Protein AF-A0A914Q7Q4-F1 (afdb_monomer_lite)

Sequence (154 aa):
MTECIGELYDLFSVQKFDGFGEIKYFIDPISKDTFTCDVITLGIGGETAAEEKMFTLYPQCKFLGIDSGAKDSEMLYTTRINGKYIEGLVGAENGTYKANVLESDVAHGYVEKILPHFSFHHLTSKIYKKDVIDLLLMDIEGDEFALMKELIGI

Secondary structure (DSSP, 8-state):
--HHHHHHHHHHTEEEEE-SS-EEEEEPPS-TTT---EEEEE---S--HHHHHHHHH-TTSEEEEEESS-HHHHHIIIIIS--EEEESEE-SS-EEEEEEEE-TTSTT-EEEEEEEEE-HHHIIIIII--S--SEEEE---STTHHHHHHHHT-

pLDDT: mean 82.1, std 11.94, range [45.69, 96.19]

InterPro domains:
  IPR006342 Methyltransferase FkbM [PF05050] (36-148)

Radius of gyration: 16.44 Å; chains: 1; bounding box: 47×32×37 Å

Foldseek 3Di:
DVVVVVVVCVVQVKDWFDWPPDIDIDGDDPDLVPDEFEEEEAACDPTPRVVLVCCVSRVNYEYEYEHQDDPVSCCCAVPPSVYHYDHFHEAQDWDWDWDFDDDPPPPRGGDIDTGTYDYPCCCACPVVNHPDGRYYHYDDDPRRVRNVCVVVVD

Structure (mmCIF, N/CA/C/O backbone):
data_AF-A0A914Q7Q4-F1
#
_entry.id   AF-A0A914Q7Q4-F1
#
loop_
_atom_site.group_PDB
_atom_site.id
_atom_site.type_symbol
_atom_site.label_atom_id
_atom_site.label_alt_id
_atom_site.label_comp_id
_atom_site.label_asym_id
_atom_site.label_entity_id
_atom_site.label_seq_id
_atom_site.pdbx_PDB_ins_code
_atom_site.Cartn_x
_atom_site.Cartn_y
_atom_site.Cartn_z
_atom_site.occupancy
_atom_site.B_iso_or_equiv
_atom_site.auth_seq_id
_atom_site.auth_comp_id
_atom_site.auth_asym_id
_atom_site.auth_atom_id
_atom_site.pdbx_PDB_model_num
ATOM 1 N N . MET A 1 1 ? -33.205 8.952 -11.936 1.00 45.69 1 MET A N 1
ATOM 2 C CA . MET A 1 1 ? -31.927 8.231 -11.722 1.00 45.69 1 MET A CA 1
ATOM 3 C C . MET A 1 1 ? -30.996 8.960 -10.755 1.00 45.69 1 MET A C 1
ATOM 5 O O . MET A 1 1 ? -30.152 8.311 -10.166 1.00 45.69 1 MET A O 1
ATOM 9 N N . THR A 1 2 ? -31.153 10.274 -10.563 1.00 49.22 2 THR A N 1
ATOM 10 C CA . THR A 1 2 ? -30.351 11.089 -9.633 1.00 49.22 2 THR A CA 1
ATOM 11 C C . THR A 1 2 ? -30.760 10.935 -8.161 1.00 49.22 2 THR A C 1
ATOM 13 O O . THR A 1 2 ? -29.894 10.985 -7.298 1.00 49.22 2 THR A O 1
ATOM 16 N N . GLU A 1 3 ? -32.042 10.689 -7.867 1.00 51.69 3 GLU A N 1
ATOM 17 C CA . GLU A 1 3 ? -32.541 10.539 -6.483 1.00 51.69 3 GLU A CA 1
ATOM 18 C C . GLU A 1 3 ? -32.018 9.274 -5.783 1.00 51.69 3 GLU A C 1
ATOM 20 O O . GLU A 1 3 ? -31.549 9.362 -4.655 1.00 51.69 3 GLU A O 1
ATOM 25 N N . CYS A 1 4 ? -31.972 8.122 -6.468 1.00 53.75 4 CYS A N 1
ATOM 26 C CA . CYS A 1 4 ? -31.474 6.874 -5.866 1.00 53.75 4 CYS A CA 1
ATOM 27 C C . CYS A 1 4 ? -29.984 6.920 -5.504 1.00 53.75 4 CYS A C 1
ATOM 29 O O . CYS A 1 4 ? -29.543 6.170 -4.641 1.00 53.75 4 CYS A O 1
ATOM 31 N N . ILE A 1 5 ? -29.202 7.765 -6.181 1.00 58.97 5 ILE A N 1
ATOM 32 C CA . ILE A 1 5 ? -27.771 7.897 -5.909 1.00 58.97 5 ILE A CA 1
ATOM 33 C C . ILE A 1 5 ? -27.582 8.655 -4.591 1.00 58.97 5 ILE A C 1
ATOM 35 O O . ILE A 1 5 ? -26.880 8.154 -3.723 1.00 58.97 5 ILE A O 1
ATOM 39 N N . GLY A 1 6 ? -28.262 9.792 -4.397 1.00 60.25 6 GLY A N 1
ATOM 40 C CA . GLY A 1 6 ? -28.161 10.587 -3.163 1.00 60.25 6 GLY A CA 1
ATOM 41 C C . GLY A 1 6 ? -28.521 9.801 -1.898 1.00 60.25 6 GLY A C 1
ATOM 42 O O . GLY A 1 6 ? -27.767 9.824 -0.931 1.00 60.25 6 GLY A O 1
ATOM 43 N N . GLU A 1 7 ? -29.600 9.015 -1.942 1.00 59.81 7 GLU A N 1
ATOM 44 C CA . GLU A 1 7 ? -30.031 8.182 -0.807 1.00 59.81 7 GLU A CA 1
ATOM 45 C C . GLU A 1 7 ? -29.011 7.085 -0.439 1.00 59.81 7 GLU A C 1
ATOM 47 O O . GLU A 1 7 ? -28.874 6.729 0.730 1.00 59.81 7 GLU A O 1
ATOM 52 N N . LEU A 1 8 ? -28.256 6.570 -1.417 1.00 60.59 8 LEU A N 1
ATOM 53 C CA . LEU A 1 8 ? -27.186 5.587 -1.209 1.00 60.59 8 LEU A CA 1
ATOM 54 C C . LEU A 1 8 ? -25.958 6.203 -0.515 1.00 60.59 8 LEU A C 1
ATOM 56 O O . LEU A 1 8 ? -25.372 5.563 0.358 1.00 60.59 8 LEU A O 1
ATOM 60 N N . TYR A 1 9 ? -25.583 7.440 -0.861 1.00 64.06 9 TYR A N 1
ATOM 61 C CA . TYR A 1 9 ? -24.477 8.149 -0.198 1.00 64.06 9 TYR A CA 1
ATOM 62 C C . TYR A 1 9 ? -24.778 8.393 1.286 1.00 64.06 9 TYR A C 1
ATOM 64 O O . TYR A 1 9 ? -23.910 8.156 2.130 1.00 64.06 9 TYR A O 1
ATOM 72 N N . ASP A 1 10 ? -26.013 8.794 1.596 1.00 67.25 10 ASP A N 1
ATOM 73 C CA . ASP A 1 10 ? -26.452 9.075 2.965 1.00 67.25 10 ASP A CA 1
ATOM 74 C C . ASP A 1 10 ? -26.606 7.792 3.797 1.00 67.25 10 ASP A C 1
ATOM 76 O O . ASP A 1 10 ? -26.206 7.757 4.962 1.00 67.25 10 ASP A O 1
ATOM 80 N N . LEU A 1 11 ? -27.123 6.709 3.200 1.00 70.94 11 LEU A N 1
ATOM 81 C CA . LEU A 1 11 ? -27.318 5.433 3.896 1.00 70.94 11 LEU A CA 1
ATOM 82 C C . LEU A 1 11 ? -25.994 4.782 4.323 1.00 70.94 11 LEU A C 1
ATOM 84 O O . LEU A 1 11 ? -25.920 4.200 5.404 1.00 70.94 11 LEU A O 1
ATOM 88 N N . PHE A 1 12 ? -24.957 4.876 3.487 1.00 69.00 12 PHE A N 1
ATOM 89 C CA . PHE A 1 12 ? -23.660 4.243 3.741 1.00 69.00 12 PHE A CA 1
ATOM 90 C C . PHE A 1 12 ? -22.584 5.215 4.232 1.00 69.00 12 PHE A C 1
ATOM 92 O O . PHE A 1 12 ? -21.446 4.801 4.410 1.00 69.00 12 PHE A O 1
ATOM 99 N N . SER A 1 13 ? -22.908 6.490 4.481 1.00 81.75 13 SER A N 1
ATOM 100 C CA . SER A 1 13 ? -21.916 7.492 4.909 1.00 81.75 13 SER A CA 1
ATOM 101 C C . SER A 1 13 ? -20.665 7.479 4.017 1.00 81.75 13 SER A C 1
ATOM 103 O O . SER A 1 13 ? -19.531 7.367 4.491 1.00 81.75 13 SER A O 1
ATOM 105 N N . VAL A 1 14 ? -20.883 7.531 2.700 1.00 82.00 14 VAL A N 1
ATOM 106 C CA . VAL A 1 14 ? -19.803 7.461 1.712 1.00 82.00 14 VAL A CA 1
ATOM 107 C C . VAL A 1 14 ? -18.992 8.760 1.749 1.00 82.00 14 VAL A C 1
ATOM 109 O O . VAL A 1 14 ? -19.492 9.842 1.445 1.00 82.00 14 VAL A O 1
ATOM 112 N N . GLN A 1 15 ? -17.713 8.647 2.079 1.00 82.50 15 GLN A N 1
ATOM 113 C CA . GLN A 1 15 ? -16.721 9.707 2.014 1.00 82.50 15 GLN A CA 1
ATOM 114 C C . GLN A 1 15 ? -16.134 9.810 0.604 1.00 82.50 15 GLN A C 1
ATOM 116 O O . GLN A 1 15 ? -15.793 8.809 -0.027 1.00 82.50 15 GLN A O 1
ATOM 121 N N . LYS A 1 16 ? -15.971 11.047 0.132 1.00 83.19 16 LYS A N 1
ATOM 122 C CA . LYS A 1 16 ? -15.237 11.376 -1.093 1.00 83.19 16 LYS A CA 1
ATOM 123 C C . LYS A 1 16 ? -13.914 12.044 -0.723 1.00 83.19 16 LYS A C 1
ATOM 125 O O . LYS A 1 16 ? -13.903 13.056 -0.013 1.00 83.19 16 LYS A O 1
ATOM 130 N N . PHE A 1 17 ? -12.809 11.521 -1.240 1.00 83.38 17 PHE A N 1
ATOM 131 C CA . PHE A 1 17 ? -11.491 12.144 -1.159 1.00 83.38 17 PHE A CA 1
ATOM 132 C C . PHE A 1 17 ? -11.090 12.622 -2.549 1.00 83.38 17 PHE A C 1
ATOM 134 O O . PHE A 1 17 ? -10.892 11.820 -3.455 1.00 83.38 17 PHE A O 1
ATOM 141 N N . ASP A 1 18 ? -11.068 13.944 -2.703 1.00 77.25 18 ASP A N 1
ATOM 142 C CA . ASP A 1 18 ? -10.747 14.635 -3.950 1.00 77.25 18 ASP A CA 1
ATOM 143 C C . ASP A 1 18 ? -9.253 14.983 -3.936 1.00 77.25 18 ASP A C 1
ATOM 145 O O . ASP A 1 18 ? -8.810 15.741 -3.066 1.00 77.25 18 ASP A O 1
ATOM 149 N N . GLY A 1 19 ? -8.490 14.344 -4.822 1.00 69.56 19 GLY A N 1
ATOM 150 C CA . GLY A 1 19 ? -7.081 14.613 -5.096 1.00 69.56 19 GLY A CA 1
ATOM 151 C C . GLY A 1 19 ? -6.908 15.632 -6.225 1.00 69.56 19 GLY A C 1
ATOM 152 O O . GLY A 1 19 ? -7.790 16.447 -6.489 1.00 69.56 19 GLY A O 1
ATOM 153 N N . PHE A 1 20 ? -5.759 15.600 -6.898 1.00 68.44 20 PHE A N 1
ATOM 154 C CA . PHE A 1 20 ? -5.404 16.515 -7.991 1.00 68.44 20 PHE A CA 1
ATOM 155 C C . PHE A 1 20 ? -5.662 15.924 -9.387 1.00 68.44 20 PHE A C 1
ATOM 157 O O . PHE A 1 20 ? -4.992 16.269 -10.352 1.00 68.44 20 PHE A O 1
ATOM 164 N N . GLY A 1 21 ? -6.715 15.129 -9.536 1.00 69.44 21 GLY A N 1
ATOM 165 C CA . GLY A 1 21 ? -6.986 14.384 -10.768 1.00 69.44 21 GLY A CA 1
ATOM 166 C C . GLY A 1 21 ? -7.681 13.066 -10.470 1.00 69.44 21 GLY A C 1
ATOM 167 O O . GLY A 1 21 ? -8.481 12.594 -11.277 1.00 69.44 21 GLY A O 1
ATOM 168 N N . GLU A 1 22 ? -7.463 12.543 -9.264 1.00 72.75 22 GLU A N 1
ATOM 169 C CA . GLU A 1 22 ? -8.087 11.322 -8.773 1.00 72.75 22 GLU A CA 1
ATOM 170 C C . GLU A 1 22 ? -9.154 11.570 -7.711 1.00 72.75 22 GLU A C 1
ATOM 172 O O . GLU A 1 22 ? -9.055 12.454 -6.857 1.00 72.75 22 GLU A O 1
ATOM 177 N N . ILE A 1 23 ? -10.185 10.726 -7.731 1.00 78.00 23 ILE A N 1
ATOM 178 C CA . ILE A 1 23 ? -11.211 10.692 -6.694 1.00 78.00 23 ILE A CA 1
ATOM 179 C C . ILE A 1 23 ? -11.274 9.277 -6.132 1.00 78.00 23 ILE A C 1
ATOM 181 O O . ILE A 1 23 ? -11.628 8.335 -6.841 1.00 78.00 23 ILE A O 1
ATOM 185 N N . LYS A 1 24 ? -11.009 9.147 -4.832 1.00 83.50 24 LYS A N 1
ATOM 186 C CA . LYS A 1 24 ? -11.134 7.887 -4.090 1.00 83.50 24 LYS A CA 1
ATOM 187 C C . LYS A 1 24 ? -12.367 7.971 -3.178 1.00 83.50 24 LYS A C 1
ATOM 189 O O . LYS A 1 24 ? -12.599 8.988 -2.518 1.00 83.50 24 LYS A O 1
ATOM 194 N N . TYR A 1 25 ? -13.190 6.922 -3.170 1.00 82.38 25 TYR A N 1
ATOM 195 C CA . TYR A 1 25 ? -14.408 6.835 -2.353 1.00 82.38 25 TYR A CA 1
ATOM 196 C C . TYR A 1 25 ? -14.249 5.772 -1.269 1.00 82.38 25 TYR A C 1
ATOM 198 O O . TYR A 1 25 ? -13.677 4.713 -1.513 1.00 82.38 25 TYR A O 1
ATOM 206 N N . PHE A 1 26 ? -14.787 6.042 -0.084 1.00 83.31 26 PHE A N 1
ATOM 207 C CA . PHE A 1 26 ? -14.714 5.147 1.068 1.00 83.31 26 PHE A CA 1
ATOM 208 C C . PHE A 1 26 ? -16.041 5.135 1.827 1.00 83.31 26 PHE A C 1
ATOM 210 O O . PHE A 1 26 ? -16.714 6.154 1.897 1.00 83.31 26 PHE A O 1
ATOM 217 N N . ILE A 1 27 ? -16.423 3.999 2.403 1.00 83.88 27 ILE A N 1
ATOM 218 C CA . ILE A 1 27 ? -17.599 3.876 3.274 1.00 83.88 27 ILE A CA 1
ATOM 219 C C . ILE A 1 27 ? -17.117 3.915 4.717 1.0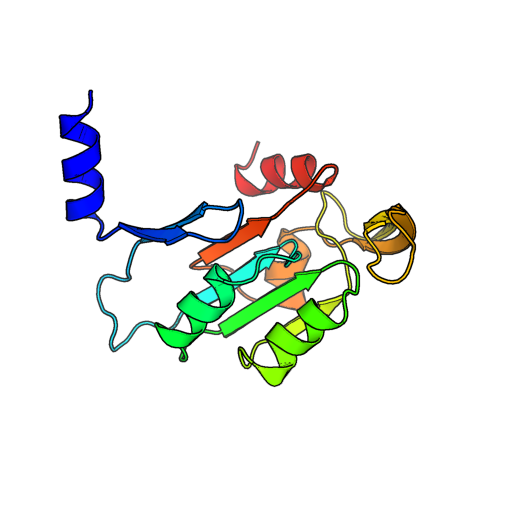0 83.88 27 ILE A C 1
ATOM 221 O O . ILE A 1 27 ? -16.306 3.077 5.107 1.00 83.88 27 ILE A O 1
ATOM 225 N N . ASP A 1 28 ? -17.620 4.864 5.508 1.00 83.88 28 ASP A N 1
ATOM 226 C CA . ASP A 1 28 ? -17.239 4.952 6.915 1.00 83.88 28 ASP A CA 1
ATOM 227 C C . ASP A 1 28 ? -17.609 3.667 7.682 1.00 83.88 28 ASP A C 1
ATOM 229 O O . ASP A 1 28 ? -18.673 3.077 7.460 1.00 83.88 28 ASP A O 1
ATOM 233 N N . PRO A 1 29 ? -16.764 3.230 8.633 1.00 81.19 29 PRO A N 1
ATOM 234 C CA . PRO A 1 29 ? -17.090 2.096 9.476 1.00 81.19 29 PRO A CA 1
ATOM 235 C C . PRO A 1 29 ? -18.299 2.426 10.354 1.00 81.19 29 PRO A C 1
ATOM 237 O O . PRO A 1 29 ? -18.439 3.539 10.866 1.00 81.19 29 PRO A O 1
ATOM 240 N N . ILE A 1 30 ? -19.132 1.415 10.607 1.00 78.12 30 ILE A N 1
ATOM 241 C CA . ILE A 1 30 ? -20.351 1.547 11.422 1.00 78.12 30 ILE A CA 1
ATOM 242 C C . ILE A 1 30 ? -20.032 2.055 12.845 1.00 78.12 30 ILE A C 1
ATOM 244 O O . ILE A 1 30 ? -20.831 2.771 13.444 1.00 78.12 30 ILE A O 1
ATOM 248 N N . SER A 1 31 ? -18.858 1.718 13.394 1.00 79.25 31 SER A N 1
ATOM 249 C CA . SER A 1 31 ? -18.390 2.189 14.704 1.00 79.25 31 SER A CA 1
ATOM 250 C C . SER A 1 31 ? -16.938 2.651 14.628 1.00 79.25 31 SER A C 1
ATOM 252 O O . SER A 1 31 ? -16.037 1.827 14.526 1.00 79.25 31 SER A O 1
ATOM 254 N N . LYS A 1 32 ? -16.695 3.962 14.716 1.00 71.31 32 LYS A N 1
ATOM 255 C CA . LYS A 1 32 ? -15.345 4.544 14.584 1.00 71.31 32 LYS A CA 1
ATOM 256 C C . LYS A 1 32 ? -14.421 4.222 15.767 1.00 71.31 32 LYS A C 1
ATOM 258 O O . LYS A 1 32 ? -13.229 4.023 15.562 1.00 71.31 32 LYS A O 1
ATOM 263 N N . ASP A 1 33 ? -14.969 4.096 16.975 1.00 68.38 33 ASP A N 1
ATOM 264 C CA . ASP A 1 33 ? -14.184 4.009 18.221 1.00 68.38 33 ASP A CA 1
ATOM 265 C C . ASP A 1 33 ? -13.549 2.632 18.477 1.00 68.38 33 ASP A C 1
ATOM 267 O O . ASP A 1 33 ? -12.639 2.504 19.293 1.00 68.38 33 ASP A O 1
ATOM 271 N N . THR A 1 34 ? -14.025 1.586 17.796 1.00 66.94 34 THR A N 1
ATOM 272 C CA . THR A 1 34 ? -13.519 0.205 17.944 1.00 66.94 34 THR A CA 1
ATOM 273 C C . THR A 1 34 ? -12.949 -0.366 16.650 1.00 66.94 34 THR A C 1
ATOM 275 O O . THR A 1 34 ? -12.469 -1.500 16.626 1.00 66.94 34 THR A O 1
ATOM 278 N N . PHE A 1 35 ? -12.984 0.417 15.572 1.00 76.94 35 PHE A N 1
ATOM 279 C CA . PHE A 1 35 ? -12.569 -0.026 14.256 1.00 76.94 35 PHE A CA 1
ATOM 280 C C . PHE A 1 35 ? -11.050 -0.084 14.165 1.00 76.94 35 PHE A C 1
ATOM 282 O O . PHE A 1 35 ? -10.376 0.940 14.077 1.00 76.94 35 PHE A O 1
ATOM 289 N N . THR A 1 36 ? -10.509 -1.296 14.174 1.00 83.06 36 THR A N 1
ATOM 290 C CA . THR A 1 36 ? -9.191 -1.575 13.607 1.00 83.06 36 THR A CA 1
ATOM 291 C C . THR A 1 36 ? -9.393 -2.022 12.175 1.00 83.06 36 THR A C 1
ATOM 293 O O . THR A 1 36 ? -10.231 -2.893 11.950 1.00 83.06 36 THR A O 1
ATOM 296 N N . CYS A 1 37 ? -8.616 -1.478 11.246 1.00 90.00 37 CYS A N 1
ATOM 297 C CA . CYS A 1 37 ? -8.728 -1.848 9.846 1.00 90.00 37 CYS A CA 1
ATOM 298 C C . CYS A 1 37 ? -7.381 -2.108 9.199 1.00 90.00 37 CYS A C 1
ATOM 300 O O . CYS A 1 37 ? -6.352 -1.597 9.649 1.00 90.00 37 CYS A O 1
ATOM 302 N N . ASP A 1 38 ? -7.397 -2.922 8.160 1.00 92.81 38 ASP A N 1
ATOM 303 C CA . ASP A 1 38 ? -6.262 -3.189 7.302 1.00 92.81 38 ASP A CA 1
ATOM 304 C C . ASP A 1 38 ? -6.486 -2.480 5.957 1.00 92.81 38 ASP A C 1
ATOM 306 O O . ASP A 1 38 ? -7.447 -2.765 5.239 1.00 92.81 38 ASP A O 1
ATOM 310 N N . VAL A 1 39 ? -5.600 -1.536 5.637 1.00 93.25 39 VAL A N 1
ATOM 311 C CA . VAL A 1 39 ? -5.640 -0.726 4.414 1.00 93.25 39 VAL A CA 1
ATOM 312 C C . VAL A 1 39 ? -4.451 -1.100 3.544 1.00 93.25 39 VAL A C 1
ATOM 314 O O . VAL A 1 39 ? -3.305 -1.039 4.002 1.00 93.25 39 VAL A O 1
ATOM 317 N N . ILE A 1 40 ? -4.716 -1.472 2.295 1.00 94.00 40 ILE A N 1
ATOM 318 C CA . ILE A 1 40 ? -3.681 -1.742 1.297 1.00 94.00 40 ILE A CA 1
ATOM 319 C C . ILE A 1 40 ? -3.809 -0.740 0.152 1.00 94.00 40 ILE A C 1
ATOM 321 O O . ILE A 1 40 ? -4.894 -0.606 -0.404 1.00 94.00 40 ILE A O 1
ATOM 325 N N . THR A 1 41 ? -2.705 -0.094 -0.226 1.00 93.44 41 THR A N 1
ATOM 326 C CA . THR A 1 41 ? -2.598 0.690 -1.464 1.00 93.44 41 THR A CA 1
ATOM 327 C C . THR A 1 41 ? -1.703 -0.032 -2.464 1.00 93.44 41 THR A C 1
ATOM 329 O O . THR A 1 41 ? -0.560 -0.374 -2.144 1.00 93.44 41 THR A O 1
ATOM 332 N N . LEU A 1 42 ? -2.227 -0.262 -3.667 1.00 91.50 42 LEU A N 1
ATOM 333 C CA . LEU A 1 42 ? -1.505 -0.815 -4.811 1.00 91.50 42 LEU A CA 1
ATOM 334 C C . LEU A 1 42 ? -1.239 0.305 -5.809 1.00 91.50 42 LEU A C 1
ATOM 336 O O . LEU A 1 42 ? -2.208 0.893 -6.285 1.00 91.50 42 LEU A O 1
ATOM 340 N N . GLY A 1 43 ? 0.040 0.568 -6.089 1.00 88.94 43 GLY A N 1
ATOM 341 C CA . GLY A 1 43 ? 0.457 1.770 -6.805 1.00 88.94 43 GLY A CA 1
ATOM 342 C C . GLY A 1 43 ? 0.156 2.989 -5.939 1.00 88.94 43 GLY A C 1
ATOM 343 O O . GLY A 1 43 ? -0.984 3.406 -5.799 1.00 88.94 43 GLY A O 1
ATOM 344 N N . ILE A 1 44 ? 1.156 3.501 -5.223 1.00 90.56 44 ILE A N 1
ATOM 345 C CA . ILE A 1 44 ? 0.940 4.678 -4.364 1.00 90.56 44 ILE A CA 1
ATOM 346 C C . ILE A 1 44 ? 0.840 5.935 -5.230 1.00 90.56 44 ILE A C 1
ATOM 348 O O . ILE A 1 44 ? 0.036 6.817 -4.926 1.00 90.56 44 ILE A O 1
ATOM 352 N N . GLY A 1 45 ? 1.646 5.991 -6.293 1.00 83.31 45 GLY A N 1
ATOM 353 C CA . GLY A 1 45 ? 1.597 7.063 -7.271 1.00 83.31 45 GLY A CA 1
ATOM 354 C C . GLY A 1 45 ? 2.033 8.409 -6.694 1.00 83.31 45 GLY A C 1
ATOM 355 O O . GLY A 1 45 ? 2.603 8.517 -5.604 1.00 83.31 45 GLY A O 1
ATOM 356 N N . GLY A 1 46 ? 1.785 9.468 -7.462 1.00 81.12 46 GLY A N 1
ATOM 357 C CA . GLY A 1 46 ? 2.079 10.840 -7.038 1.00 81.12 46 GLY A CA 1
ATOM 358 C C . GLY A 1 46 ? 0.975 11.467 -6.179 1.00 81.12 46 GLY A C 1
ATOM 359 O O . GLY A 1 46 ? 1.244 12.395 -5.413 1.00 81.12 46 GLY A O 1
ATOM 360 N N . GLU A 1 47 ? -0.265 10.978 -6.293 1.00 84.19 47 GLU A N 1
ATOM 361 C CA . GLU A 1 47 ? -1.451 11.555 -5.650 1.00 84.19 47 GLU A CA 1
ATOM 362 C C . GLU A 1 47 ? -1.869 10.791 -4.387 1.00 84.19 47 GLU A C 1
ATOM 364 O O . GLU A 1 47 ? -2.713 9.896 -4.387 1.00 84.19 47 GLU A O 1
ATOM 369 N N . THR A 1 48 ? -1.319 11.221 -3.252 1.00 88.81 48 THR A N 1
ATOM 370 C CA . THR A 1 48 ? -1.399 10.483 -1.979 1.00 88.81 48 THR A CA 1
ATOM 371 C C . THR A 1 48 ? -2.396 11.071 -0.970 1.00 88.81 48 THR A C 1
ATOM 373 O O . THR A 1 48 ? -2.428 10.717 0.214 1.00 88.81 48 THR A O 1
ATOM 376 N N . ALA A 1 49 ? -3.234 12.009 -1.423 1.00 88.56 49 ALA A N 1
ATOM 377 C CA . ALA A 1 49 ? -4.146 12.767 -0.566 1.00 88.56 49 ALA A CA 1
ATOM 378 C C . ALA A 1 49 ? -5.176 11.874 0.149 1.00 88.56 49 ALA A C 1
ATOM 380 O O . ALA A 1 49 ? -5.589 12.173 1.273 1.00 88.56 49 ALA A O 1
ATOM 381 N N . ALA A 1 50 ? -5.599 10.776 -0.483 1.00 88.88 50 ALA A N 1
ATOM 382 C CA . ALA A 1 50 ? -6.558 9.850 0.107 1.00 88.88 50 ALA A CA 1
ATOM 383 C C . ALA A 1 50 ? -5.926 9.019 1.228 1.00 88.88 50 ALA A C 1
ATOM 385 O O . ALA A 1 50 ? -6.533 8.860 2.285 1.00 88.88 50 ALA A O 1
ATOM 386 N N . GLU A 1 51 ? -4.703 8.541 1.023 1.00 92.50 51 GLU A N 1
ATOM 387 C CA . GLU A 1 51 ? -3.908 7.774 1.976 1.00 92.50 51 GLU A CA 1
ATOM 388 C C . GLU A 1 51 ? -3.659 8.615 3.237 1.00 92.50 51 GLU A C 1
ATOM 390 O O . GLU A 1 51 ? -3.937 8.177 4.356 1.00 92.50 51 GLU A O 1
ATOM 395 N N . GLU A 1 52 ? -3.231 9.869 3.064 1.00 92.50 52 GLU A N 1
ATOM 396 C CA . GLU A 1 52 ? -2.996 10.807 4.169 1.00 92.50 52 GLU A CA 1
ATOM 397 C C . GLU A 1 52 ? -4.275 11.139 4.942 1.00 92.50 52 GLU A C 1
ATOM 399 O O . GLU A 1 52 ? -4.286 11.192 6.180 1.00 92.50 52 GLU A O 1
ATOM 404 N N . LYS A 1 53 ? -5.380 11.354 4.221 1.00 90.19 53 LYS A N 1
ATOM 405 C CA . LYS A 1 53 ? -6.675 11.648 4.834 1.00 90.19 53 LYS A CA 1
ATOM 406 C C . LYS A 1 53 ? -7.227 10.437 5.581 1.00 90.19 53 LYS A C 1
ATOM 408 O O . LYS A 1 53 ? -7.742 10.604 6.686 1.00 90.19 53 LYS A O 1
ATOM 413 N N . MET A 1 54 ? -7.061 9.231 5.037 1.00 89.94 54 MET A N 1
ATOM 414 C CA . MET A 1 54 ? -7.416 7.983 5.715 1.00 89.94 54 MET A CA 1
ATOM 415 C C . MET A 1 54 ? -6.625 7.800 7.004 1.00 89.94 54 MET A C 1
ATOM 417 O O . MET A 1 54 ? -7.222 7.501 8.033 1.00 89.94 54 MET A O 1
ATOM 421 N N . PHE A 1 55 ? -5.314 8.042 6.986 1.00 92.94 55 PHE A N 1
ATOM 422 C CA . PHE A 1 55 ? -4.501 7.976 8.199 1.00 92.94 55 PHE A CA 1
ATOM 423 C C . PHE A 1 55 ? -4.920 9.017 9.242 1.00 92.94 55 PHE A C 1
ATOM 425 O O . PHE A 1 55 ? -4.988 8.716 10.428 1.00 92.94 55 PHE A O 1
ATOM 432 N N . THR A 1 56 ? -5.259 10.232 8.808 1.00 91.94 56 THR A N 1
ATOM 433 C CA . THR A 1 56 ? -5.721 11.294 9.714 1.00 91.94 56 THR A CA 1
ATOM 434 C C . THR A 1 56 ? -7.034 10.925 10.409 1.00 91.94 56 THR A C 1
ATOM 436 O O . THR A 1 56 ? -7.208 11.207 11.593 1.00 91.94 56 THR A O 1
ATOM 439 N N . LEU A 1 57 ? -7.967 10.308 9.679 1.00 89.00 57 LEU A N 1
ATOM 440 C CA . LEU A 1 57 ? -9.275 9.911 10.206 1.00 89.00 57 LEU A CA 1
ATOM 441 C C . LEU A 1 57 ? -9.217 8.610 11.016 1.00 89.00 57 LEU A C 1
ATOM 443 O O . LEU A 1 57 ? -9.952 8.469 11.993 1.00 89.00 57 LEU A O 1
ATOM 447 N N . TYR A 1 58 ? -8.351 7.681 10.614 1.00 90.50 58 TYR A N 1
ATOM 448 C CA . TYR A 1 58 ? -8.255 6.330 11.160 1.00 90.50 58 TYR A CA 1
ATOM 449 C C . TYR A 1 58 ? -6.795 5.939 11.464 1.00 90.50 58 TYR A C 1
ATOM 451 O O . TYR A 1 58 ? -6.283 4.959 10.912 1.00 90.50 58 TYR A O 1
ATOM 459 N N . PRO A 1 59 ? -6.100 6.668 12.361 1.00 91.75 59 PRO A N 1
ATOM 460 C CA . PRO A 1 59 ? -4.680 6.438 12.648 1.00 91.75 59 PRO A CA 1
ATOM 461 C C . PRO A 1 59 ? -4.400 5.082 13.312 1.00 91.75 59 PRO A C 1
ATOM 463 O O . PRO A 1 59 ? -3.256 4.636 13.361 1.00 91.75 59 PRO A O 1
ATOM 466 N N . GLN A 1 60 ? -5.432 4.417 13.840 1.00 90.81 60 GLN A N 1
ATOM 467 C CA . GLN A 1 60 ? -5.346 3.077 14.418 1.00 90.81 60 GLN A CA 1
ATOM 468 C C . GLN A 1 60 ? -5.294 1.950 13.375 1.00 90.81 60 GLN A C 1
ATOM 470 O O . GLN A 1 60 ? -5.032 0.799 13.735 1.00 90.81 60 GLN A O 1
ATOM 475 N N . CYS A 1 61 ? -5.587 2.245 12.106 1.00 91.94 61 CYS A N 1
ATOM 476 C CA . CYS A 1 61 ? -5.533 1.254 11.042 1.00 91.94 61 CYS A CA 1
ATOM 477 C C . CYS A 1 61 ? -4.094 0.899 10.658 1.00 91.94 61 CYS A C 1
ATOM 479 O O . CYS A 1 61 ? -3.144 1.642 10.895 1.00 91.94 61 CYS A O 1
ATOM 481 N N . LYS A 1 62 ? -3.931 -0.282 10.065 1.00 94.50 62 LYS A N 1
ATOM 482 C CA . LYS A 1 62 ? -2.653 -0.787 9.575 1.00 94.50 62 LYS A CA 1
ATOM 483 C C . LYS A 1 62 ? -2.560 -0.541 8.083 1.00 94.50 62 LYS 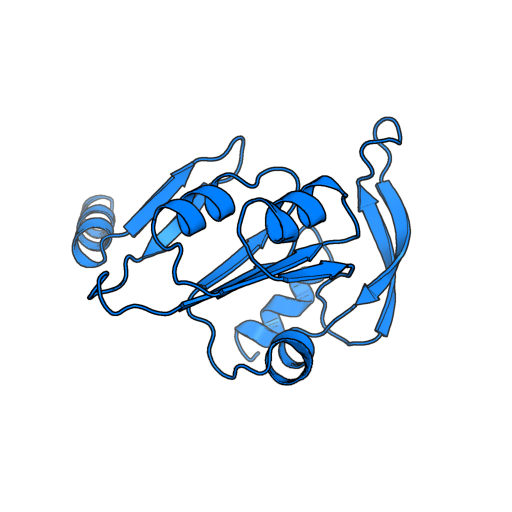A C 1
ATOM 485 O O . LYS A 1 62 ? -3.310 -1.130 7.314 1.00 94.50 62 LYS A O 1
ATOM 490 N N . PHE A 1 63 ? -1.584 0.261 7.691 1.00 95.31 63 PHE A N 1
ATOM 491 C CA . PHE A 1 63 ? -1.372 0.643 6.303 1.00 95.31 63 PHE A CA 1
ATOM 492 C C . PHE A 1 63 ? -0.248 -0.187 5.676 1.00 95.31 63 PHE A C 1
ATOM 494 O O . PHE A 1 63 ? 0.825 -0.341 6.269 1.00 95.31 63 PHE A O 1
ATOM 501 N N . LEU A 1 64 ? -0.492 -0.721 4.481 1.00 95.81 64 LEU A N 1
ATOM 502 C CA . LEU A 1 64 ? 0.511 -1.339 3.619 1.00 95.81 64 LEU A CA 1
ATOM 503 C C . LEU A 1 64 ? 0.454 -0.691 2.238 1.00 95.81 64 LEU A C 1
ATOM 505 O O . LEU A 1 64 ? -0.582 -0.730 1.589 1.00 95.81 64 LEU A O 1
ATOM 509 N N . GLY A 1 65 ? 1.571 -0.144 1.784 1.00 94.94 65 GLY A N 1
ATOM 510 C CA . GLY A 1 65 ? 1.692 0.443 0.458 1.00 94.94 65 GLY A CA 1
ATOM 511 C C . GLY A 1 65 ? 2.703 -0.320 -0.383 1.00 94.94 65 GLY A C 1
ATOM 512 O O . GLY A 1 65 ? 3.746 -0.732 0.135 1.00 94.94 65 GLY A O 1
ATOM 513 N N . ILE A 1 66 ? 2.391 -0.509 -1.663 1.00 93.69 66 ILE A N 1
ATOM 514 C CA . ILE A 1 66 ? 3.296 -1.102 -2.651 1.00 93.69 66 ILE A CA 1
ATOM 515 C C . ILE A 1 66 ? 3.448 -0.152 -3.827 1.00 93.69 66 ILE A C 1
ATOM 517 O O . ILE A 1 66 ? 2.449 0.307 -4.379 1.00 93.69 66 ILE A O 1
ATOM 521 N N . ASP A 1 67 ? 4.695 0.118 -4.202 1.00 92.00 67 ASP A N 1
ATOM 522 C CA . ASP A 1 67 ? 5.030 0.936 -5.364 1.00 92.00 67 ASP A CA 1
ATOM 523 C C . ASP A 1 67 ? 6.411 0.558 -5.922 1.00 92.00 67 ASP A C 1
ATOM 525 O O . ASP A 1 67 ? 7.243 -0.059 -5.260 1.00 92.00 67 ASP A O 1
ATOM 529 N N . SER A 1 68 ? 6.665 0.968 -7.151 1.00 88.12 68 SER A N 1
ATOM 530 C CA . SER A 1 68 ? 7.825 0.691 -7.994 1.00 88.12 68 SER A CA 1
ATOM 531 C C . SER A 1 68 ? 9.186 1.228 -7.513 1.00 88.12 68 SER A C 1
ATOM 533 O O . SER A 1 68 ? 10.186 1.037 -8.207 1.00 88.12 68 SER A O 1
ATOM 535 N N . GLY A 1 69 ? 9.257 1.874 -6.342 1.00 80.88 69 GLY A N 1
ATOM 536 C CA . GLY A 1 69 ? 10.509 2.414 -5.789 1.00 80.88 69 GLY A CA 1
ATOM 537 C C . GLY A 1 69 ? 10.578 3.940 -5.687 1.00 80.88 69 GLY A C 1
ATOM 538 O O . GLY A 1 69 ? 11.657 4.483 -5.443 1.00 80.88 69 GLY A O 1
ATOM 539 N N . ALA A 1 70 ? 9.461 4.654 -5.854 1.00 81.31 70 ALA A N 1
ATOM 540 C CA . ALA A 1 70 ? 9.427 6.099 -5.657 1.00 81.31 70 ALA A CA 1
ATOM 541 C C . ALA A 1 70 ? 9.740 6.466 -4.190 1.00 81.31 70 ALA A C 1
ATOM 543 O O . ALA A 1 70 ? 9.077 6.016 -3.252 1.00 81.31 70 ALA A O 1
ATOM 544 N N . LYS A 1 71 ? 10.750 7.323 -3.983 1.00 85.19 71 LYS A N 1
ATOM 545 C CA . LYS A 1 71 ? 11.194 7.750 -2.638 1.00 85.19 71 LYS A CA 1
ATOM 546 C C . LYS A 1 71 ? 10.083 8.408 -1.824 1.00 85.19 71 LYS A C 1
ATOM 548 O O . LYS A 1 71 ? 10.032 8.238 -0.607 1.00 85.19 71 LYS A O 1
ATOM 553 N N . ASP A 1 72 ? 9.213 9.160 -2.486 1.00 88.06 72 ASP A N 1
ATOM 554 C CA . ASP A 1 72 ? 8.109 9.852 -1.825 1.00 88.06 72 ASP A CA 1
ATOM 555 C C . ASP A 1 72 ? 7.057 8.855 -1.322 1.00 88.06 72 ASP A C 1
ATOM 557 O O . ASP A 1 72 ? 6.570 9.001 -0.199 1.00 88.06 72 ASP A O 1
ATOM 561 N N . SER A 1 73 ? 6.796 7.786 -2.080 1.00 91.50 73 SER A N 1
ATOM 562 C CA . SER A 1 73 ? 5.922 6.675 -1.686 1.00 91.50 73 SER A CA 1
ATOM 563 C C . SER A 1 73 ? 6.465 5.932 -0.460 1.00 91.50 73 SER A C 1
ATOM 565 O O . SER A 1 73 ? 5.730 5.687 0.505 1.00 91.50 73 SER A O 1
ATOM 567 N N . GLU A 1 74 ? 7.770 5.639 -0.437 1.00 93.38 74 GLU A N 1
ATOM 568 C CA . GLU A 1 74 ? 8.422 5.049 0.738 1.00 93.38 74 GLU A CA 1
ATOM 569 C C . GLU A 1 74 ? 8.328 5.980 1.955 1.00 93.38 74 GLU A C 1
ATOM 571 O O . GLU A 1 74 ? 7.949 5.547 3.048 1.00 93.38 74 GLU A O 1
ATOM 576 N N . MET A 1 75 ? 8.649 7.265 1.782 1.00 93.88 75 MET A N 1
ATOM 577 C CA . MET A 1 75 ? 8.637 8.251 2.864 1.00 93.88 75 MET A CA 1
ATOM 578 C C . MET A 1 75 ? 7.230 8.450 3.433 1.00 93.88 75 MET A C 1
ATOM 580 O O . MET A 1 75 ? 7.060 8.519 4.655 1.00 93.88 75 MET A O 1
ATOM 584 N N . LEU A 1 76 ? 6.214 8.509 2.571 1.00 94.88 76 LEU A N 1
ATOM 585 C CA . LEU A 1 76 ? 4.819 8.599 2.977 1.00 94.88 76 LEU A CA 1
ATOM 586 C C . LEU A 1 76 ? 4.468 7.466 3.945 1.00 94.88 76 LEU A C 1
ATOM 588 O O . LEU A 1 76 ? 4.007 7.724 5.058 1.00 94.88 76 LEU A O 1
ATOM 592 N N . TYR A 1 77 ? 4.728 6.220 3.553 1.00 96.19 77 TYR A N 1
ATOM 593 C CA . TYR A 1 77 ? 4.324 5.062 4.343 1.00 96.19 77 TYR A CA 1
ATOM 594 C C . TYR A 1 77 ? 5.183 4.870 5.587 1.00 96.19 77 TYR A C 1
ATOM 596 O O . TYR A 1 77 ? 4.646 4.652 6.669 1.00 96.19 77 TYR A O 1
ATOM 604 N N . THR A 1 78 ? 6.502 4.986 5.468 1.00 95.38 78 THR A N 1
ATOM 605 C CA . THR A 1 78 ? 7.412 4.697 6.585 1.00 95.38 78 THR A CA 1
ATOM 606 C C . THR A 1 78 ? 7.492 5.829 7.609 1.00 95.38 78 THR A C 1
ATOM 608 O O . THR A 1 78 ? 7.762 5.564 8.778 1.00 95.38 78 THR A O 1
ATOM 611 N N . THR A 1 79 ? 7.241 7.081 7.202 1.00 93.81 79 THR A N 1
ATOM 612 C CA . THR A 1 79 ? 7.431 8.259 8.067 1.00 93.81 79 THR A CA 1
ATOM 613 C C . THR A 1 79 ? 6.132 9.002 8.382 1.00 93.81 79 THR A C 1
ATOM 615 O O . THR A 1 79 ? 5.959 9.445 9.516 1.00 93.81 79 THR A O 1
ATOM 618 N N . ARG A 1 80 ? 5.209 9.160 7.420 1.00 93.81 80 ARG A N 1
ATOM 619 C CA . ARG A 1 80 ? 4.017 10.019 7.600 1.00 93.81 80 ARG A CA 1
ATOM 620 C C . ARG A 1 80 ? 2.765 9.260 8.037 1.00 93.81 80 ARG A C 1
ATOM 622 O O . ARG A 1 80 ? 2.019 9.778 8.859 1.00 93.81 80 ARG A O 1
ATOM 629 N N . ILE A 1 81 ? 2.555 8.057 7.505 1.00 93.75 81 ILE A N 1
ATOM 630 C CA . ILE A 1 81 ? 1.360 7.223 7.738 1.00 93.75 81 ILE A CA 1
ATOM 631 C C . ILE A 1 81 ? 1.631 6.078 8.738 1.00 93.75 81 ILE A C 1
ATOM 633 O O . ILE A 1 81 ? 0.724 5.343 9.117 1.00 93.75 81 ILE A O 1
ATOM 637 N N . ASN A 1 82 ? 2.871 5.931 9.226 1.00 93.00 82 ASN A N 1
ATOM 638 C CA . ASN A 1 82 ? 3.270 4.851 10.146 1.00 93.00 82 ASN A CA 1
ATOM 639 C C . ASN A 1 82 ? 2.823 3.452 9.653 1.00 93.00 82 ASN A C 1
ATOM 641 O O . ASN A 1 82 ? 2.341 2.605 10.409 1.00 93.00 82 ASN A O 1
ATOM 645 N N . GLY A 1 83 ? 2.945 3.240 8.347 1.00 95.00 83 GLY A N 1
ATOM 646 C CA . GLY A 1 83 ? 2.618 2.009 7.651 1.00 95.00 83 GLY A CA 1
ATOM 647 C C . GLY A 1 83 ? 3.854 1.189 7.298 1.00 95.00 83 GLY A C 1
ATOM 648 O O . GLY A 1 83 ? 4.977 1.445 7.735 1.00 95.00 83 GLY A O 1
ATOM 649 N N . LYS A 1 84 ? 3.633 0.169 6.474 1.00 95.62 84 LYS A N 1
ATOM 650 C CA . LYS A 1 84 ? 4.689 -0.611 5.829 1.00 95.62 84 LYS A CA 1
ATOM 651 C C . LYS A 1 84 ? 4.752 -0.261 4.353 1.00 95.62 84 LYS A C 1
ATOM 653 O O . LYS A 1 84 ? 3.714 -0.090 3.723 1.00 95.62 84 LYS A O 1
ATOM 658 N N . TYR A 1 85 ? 5.963 -0.224 3.823 1.00 95.75 85 TYR A N 1
ATOM 659 C CA . TYR A 1 85 ? 6.228 -0.027 2.408 1.00 95.75 85 TYR A CA 1
ATOM 660 C C . TYR A 1 85 ? 6.877 -1.282 1.820 1.00 95.75 85 TYR A C 1
ATOM 662 O O . TYR A 1 85 ? 7.709 -1.915 2.477 1.00 95.75 85 TYR A O 1
ATOM 670 N N . ILE A 1 86 ? 6.482 -1.643 0.603 1.00 95.00 86 ILE A N 1
ATOM 671 C CA . ILE A 1 86 ? 7.121 -2.683 -0.200 1.00 95.00 86 ILE A CA 1
ATOM 672 C C . ILE A 1 86 ? 7.472 -2.074 -1.550 1.00 95.00 86 ILE A C 1
ATOM 674 O O . ILE A 1 86 ? 6.595 -1.596 -2.264 1.00 95.00 86 ILE A O 1
ATOM 678 N N . GLU A 1 87 ? 8.746 -2.158 -1.916 1.00 93.56 87 GLU A N 1
ATOM 679 C CA . GLU A 1 87 ? 9.174 -1.863 -3.277 1.00 93.56 87 GLU A CA 1
ATOM 680 C C . GLU A 1 87 ? 8.834 -3.045 -4.194 1.00 93.56 87 GLU A C 1
ATOM 682 O O . GLU A 1 87 ? 9.282 -4.175 -3.971 1.00 93.56 87 GLU A O 1
ATOM 687 N N . GLY A 1 88 ? 8.021 -2.791 -5.213 1.00 91.81 88 GLY A N 1
ATOM 688 C CA . GLY A 1 88 ? 7.595 -3.777 -6.194 1.00 91.81 88 GLY A CA 1
ATOM 689 C C . GLY A 1 88 ? 6.300 -3.391 -6.894 1.00 91.81 88 GLY A C 1
ATOM 690 O O . GLY A 1 88 ? 5.746 -2.319 -6.680 1.00 91.81 88 GLY A O 1
ATOM 691 N N . LEU A 1 89 ? 5.818 -4.298 -7.734 1.00 89.38 89 LEU A N 1
ATOM 692 C CA . LEU A 1 89 ? 4.577 -4.147 -8.488 1.00 89.38 89 LEU A CA 1
ATOM 693 C C . LEU A 1 89 ? 3.603 -5.266 -8.135 1.00 89.38 89 LEU A C 1
ATOM 695 O O . LEU A 1 89 ? 4.008 -6.333 -7.662 1.00 89.38 89 LEU A O 1
ATOM 699 N N . VAL A 1 90 ? 2.315 -5.037 -8.374 1.00 88.31 90 VAL A N 1
ATOM 700 C CA . VAL A 1 90 ? 1.282 -6.061 -8.196 1.00 88.31 90 VAL A CA 1
ATOM 701 C C . VAL A 1 90 ? 0.780 -6.506 -9.559 1.00 88.31 90 VAL A C 1
ATOM 703 O O . VAL A 1 90 ? 0.425 -5.689 -10.391 1.00 88.31 90 VAL A O 1
ATOM 706 N N . GLY A 1 91 ? 0.765 -7.810 -9.805 1.00 83.12 91 GLY A N 1
ATOM 707 C CA . GLY A 1 91 ? 0.376 -8.372 -11.098 1.00 83.12 91 GLY A CA 1
ATOM 708 C C . GLY A 1 91 ? -0.250 -9.752 -10.950 1.00 83.12 91 GLY A C 1
ATOM 709 O O . GLY A 1 91 ? -0.543 -10.189 -9.844 1.00 83.12 91 GLY A O 1
ATOM 710 N N . ALA A 1 92 ? -0.446 -10.463 -12.060 1.00 78.69 92 ALA A N 1
ATOM 711 C CA . ALA A 1 92 ? -1.074 -11.790 -12.033 1.00 78.69 92 ALA A CA 1
ATOM 712 C C . ALA A 1 92 ? -0.216 -12.870 -11.360 1.00 78.69 92 ALA A C 1
ATOM 714 O O . ALA A 1 92 ? -0.737 -13.838 -10.810 1.00 78.69 92 ALA A O 1
ATOM 715 N N . GLU A 1 93 ? 1.108 -12.738 -11.434 1.00 83.25 93 GLU A N 1
ATOM 716 C CA . GLU A 1 93 ? 2.035 -13.787 -11.027 1.00 83.25 93 GLU A CA 1
ATOM 717 C C . GLU A 1 93 ? 3.189 -13.225 -10.205 1.00 83.25 93 GLU A C 1
ATOM 719 O O . GLU A 1 93 ? 3.625 -12.086 -10.380 1.00 83.25 93 GLU A O 1
ATOM 724 N N . ASN A 1 94 ? 3.714 -14.065 -9.313 1.00 90.31 94 ASN A N 1
ATOM 725 C CA . ASN A 1 94 ? 4.920 -13.734 -8.570 1.00 90.31 94 ASN A CA 1
ATOM 726 C C . ASN A 1 94 ? 6.143 -13.893 -9.473 1.00 90.31 94 ASN A C 1
ATOM 728 O O . ASN A 1 94 ? 6.260 -14.884 -10.195 1.00 90.31 94 ASN A O 1
ATOM 732 N N . GLY A 1 95 ? 7.091 -12.972 -9.381 1.00 91.44 95 GLY A N 1
ATOM 733 C CA . GLY A 1 95 ? 8.355 -13.107 -10.089 1.00 91.44 95 GLY A CA 1
ATOM 734 C C . GLY A 1 95 ? 9.165 -11.829 -10.094 1.00 91.44 95 GLY A C 1
ATOM 735 O O . GLY A 1 95 ? 8.975 -10.939 -9.272 1.00 91.44 95 GLY A O 1
ATOM 736 N N . THR A 1 96 ? 10.112 -11.751 -11.015 1.00 93.19 96 THR A N 1
ATOM 737 C CA . THR A 1 96 ? 10.946 -10.570 -11.206 1.00 93.19 96 THR A CA 1
ATOM 738 C C . THR A 1 96 ? 11.010 -10.305 -12.697 1.00 93.19 96 THR A C 1
ATOM 740 O O . THR A 1 96 ? 11.620 -11.071 -13.443 1.00 93.19 96 THR A O 1
ATOM 743 N N . TYR A 1 97 ? 10.324 -9.250 -13.122 1.00 89.19 97 TYR A N 1
ATOM 744 C CA . TYR A 1 97 ? 10.092 -8.939 -14.526 1.00 89.19 97 TYR A CA 1
ATOM 745 C C . TYR A 1 97 ? 10.436 -7.482 -14.804 1.00 89.19 97 TYR A C 1
ATOM 747 O O . TYR A 1 97 ? 10.594 -6.670 -13.889 1.00 89.19 97 TYR A O 1
ATOM 755 N N . LYS A 1 98 ? 10.587 -7.174 -16.088 1.00 89.50 98 LYS A N 1
ATOM 756 C CA . LYS A 1 98 ? 10.765 -5.807 -16.562 1.00 89.50 98 LYS A CA 1
ATOM 757 C C . LYS A 1 98 ? 9.431 -5.075 -16.502 1.00 89.50 98 LYS A C 1
ATOM 759 O O . LYS A 1 98 ? 8.432 -5.628 -16.945 1.00 89.50 98 LYS A O 1
ATOM 764 N N . ALA A 1 99 ? 9.455 -3.844 -16.018 1.00 85.69 99 ALA A N 1
ATOM 765 C CA . ALA A 1 99 ? 8.322 -2.935 -16.015 1.00 85.69 99 ALA A CA 1
ATOM 766 C C . ALA A 1 99 ? 8.783 -1.524 -16.377 1.00 85.69 99 ALA A C 1
ATOM 768 O O . ALA A 1 99 ? 9.929 -1.153 -16.116 1.00 85.69 99 ALA A O 1
ATOM 769 N N . ASN A 1 100 ? 7.886 -0.747 -16.977 1.00 85.31 100 ASN A N 1
ATOM 770 C CA . ASN A 1 100 ? 8.117 0.665 -17.245 1.00 85.31 100 ASN A CA 1
ATOM 771 C C . ASN A 1 100 ? 7.643 1.472 -16.041 1.00 85.31 100 ASN A C 1
ATOM 773 O O . ASN A 1 100 ? 6.471 1.421 -15.693 1.00 85.31 100 ASN A O 1
ATOM 777 N N . VAL A 1 101 ? 8.555 2.214 -15.425 1.00 83.69 101 VAL A N 1
ATOM 778 C CA . VAL A 1 101 ? 8.302 2.989 -14.209 1.00 83.69 101 VAL A CA 1
ATOM 779 C C . VAL A 1 101 ? 8.539 4.460 -14.492 1.00 83.69 101 VAL A C 1
ATOM 781 O O . VAL A 1 101 ? 9.529 4.813 -15.135 1.00 83.69 101 VAL A O 1
ATOM 784 N N . LEU A 1 102 ? 7.640 5.315 -14.018 1.00 78.50 102 LEU A N 1
ATOM 785 C CA . LEU A 1 102 ? 7.811 6.756 -14.099 1.00 78.50 102 LEU A CA 1
ATOM 786 C C . LEU A 1 102 ? 8.818 7.220 -13.037 1.00 78.50 102 LEU A C 1
ATOM 788 O O . LEU A 1 102 ? 8.534 7.167 -11.845 1.00 78.50 102 LEU A O 1
ATOM 792 N N . GLU A 1 103 ? 9.980 7.714 -13.464 1.00 74.81 103 GLU A N 1
ATOM 793 C CA . GLU A 1 103 ? 10.964 8.306 -12.552 1.00 74.81 103 GLU A CA 1
ATOM 794 C C . GLU A 1 103 ? 10.927 9.829 -12.630 1.00 74.81 103 GLU A C 1
ATOM 796 O O . GLU A 1 103 ? 10.974 10.422 -13.709 1.00 74.81 103 GLU A O 1
ATOM 801 N N . SER A 1 104 ? 10.885 10.478 -11.468 1.00 65.38 104 SER A N 1
ATOM 802 C CA . SER A 1 104 ? 10.824 11.937 -11.366 1.00 65.38 104 SER A CA 1
ATOM 803 C C . SER A 1 104 ? 12.138 12.639 -11.732 1.00 65.38 104 SER A C 1
ATOM 805 O O . SER A 1 104 ? 12.125 13.830 -12.046 1.00 65.38 104 SER A O 1
ATOM 807 N N . ASP A 1 105 ? 13.271 11.9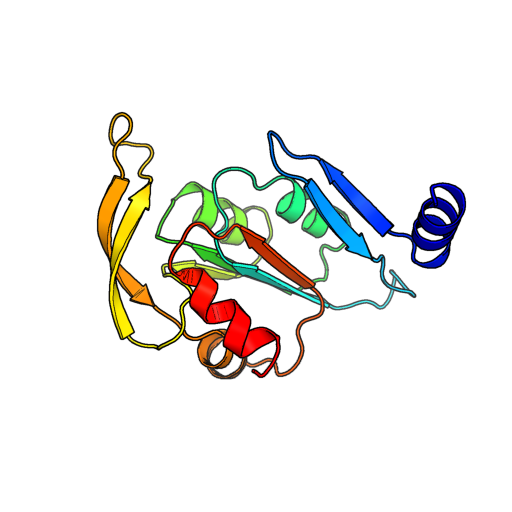28 -11.714 1.00 63.34 105 ASP A N 1
ATOM 808 C CA . ASP A 1 105 ? 14.602 12.457 -12.036 1.00 63.34 105 ASP A CA 1
ATOM 809 C C . ASP A 1 105 ? 14.967 12.353 -13.529 1.00 63.34 105 ASP A C 1
ATOM 811 O O . ASP A 1 105 ? 15.915 13.002 -13.985 1.00 63.34 105 ASP A O 1
ATOM 815 N N . VAL A 1 106 ? 14.184 11.609 -14.314 1.00 60.16 106 VAL A N 1
ATOM 816 C CA . VAL A 1 106 ? 14.307 11.535 -15.770 1.00 60.16 106 VAL A CA 1
ATOM 817 C C . VAL A 1 106 ? 13.279 12.472 -16.382 1.00 60.16 106 VAL A C 1
ATOM 819 O O . VAL A 1 106 ? 12.079 12.288 -16.208 1.00 60.16 106 VAL A O 1
ATOM 822 N N . ALA A 1 107 ? 13.735 13.482 -17.128 1.00 49.50 107 ALA A N 1
ATOM 823 C CA . ALA A 1 107 ? 12.857 14.428 -17.814 1.00 49.50 107 ALA A CA 1
ATOM 824 C C . ALA A 1 107 ? 11.844 13.689 -18.721 1.00 49.50 107 ALA A C 1
ATOM 826 O O . ALA A 1 107 ? 12.156 13.332 -19.855 1.00 49.50 107 ALA A O 1
ATOM 827 N N . HIS A 1 108 ? 10.636 13.464 -18.190 1.00 55.44 108 HIS A N 1
ATOM 828 C CA . HIS A 1 108 ? 9.478 12.822 -18.826 1.00 55.44 108 HIS A CA 1
ATOM 829 C C . HIS A 1 108 ? 9.671 11.375 -19.314 1.00 55.44 108 HIS A C 1
ATOM 831 O O . HIS A 1 108 ? 9.027 10.964 -20.280 1.00 55.44 108 HIS A O 1
ATOM 837 N N . GLY A 1 109 ? 10.539 10.593 -18.670 1.00 68.44 109 GLY A N 1
ATOM 838 C CA . GLY A 1 109 ? 10.846 9.239 -19.124 1.00 68.44 109 GLY A CA 1
ATOM 839 C C . GLY A 1 109 ? 10.312 8.155 -18.203 1.00 68.44 109 GLY A C 1
ATOM 840 O O . GLY A 1 109 ? 10.812 7.996 -17.095 1.00 68.44 109 GLY A O 1
ATOM 841 N N . TYR A 1 110 ? 9.388 7.340 -18.707 1.00 79.12 110 TYR A N 1
ATOM 842 C CA . TYR A 1 110 ? 9.284 5.967 -18.229 1.00 79.12 110 TYR A CA 1
ATOM 843 C C . TYR A 1 110 ? 10.624 5.262 -18.466 1.00 79.12 110 TYR A C 1
ATOM 845 O O . TYR A 1 110 ? 11.164 5.312 -19.576 1.00 79.12 110 TYR A O 1
ATOM 853 N N . VAL A 1 111 ? 11.159 4.607 -17.442 1.00 86.06 111 VAL A N 1
ATOM 854 C CA . VAL A 1 111 ? 12.368 3.787 -17.544 1.00 86.06 111 VAL A CA 1
ATOM 855 C C . VAL A 1 111 ? 12.040 2.329 -17.290 1.00 86.06 111 VAL A C 1
ATOM 857 O O . VAL A 1 111 ? 11.207 1.992 -16.452 1.00 86.06 111 VAL A O 1
ATOM 860 N N . GLU A 1 112 ? 12.726 1.448 -18.006 1.00 88.00 112 GLU A N 1
ATOM 861 C CA . GLU A 1 112 ? 12.597 0.017 -17.777 1.00 88.00 112 GLU A CA 1
ATOM 862 C C . GLU A 1 112 ? 13.390 -0.372 -16.520 1.00 88.00 112 GLU A C 1
ATOM 864 O O . GLU A 1 112 ? 14.614 -0.217 -16.468 1.00 88.00 112 GLU A O 1
ATOM 869 N N . LYS A 1 113 ? 12.700 -0.903 -15.510 1.00 88.25 113 LYS A N 1
ATOM 870 C CA . LYS A 1 113 ? 13.296 -1.470 -14.296 1.00 88.25 113 LYS A CA 1
ATOM 871 C C . LYS A 1 113 ? 12.942 -2.943 -14.175 1.00 88.25 113 LYS A C 1
ATOM 873 O O . LYS A 1 113 ? 11.866 -3.377 -14.574 1.00 88.25 113 LYS A O 1
ATOM 878 N N . ILE A 1 114 ? 13.859 -3.722 -13.610 1.00 91.00 114 ILE A N 1
ATOM 879 C CA . ILE A 1 114 ? 13.599 -5.112 -13.229 1.00 91.00 114 ILE A CA 1
ATOM 880 C C . ILE A 1 114 ? 13.171 -5.101 -11.764 1.00 91.00 114 ILE A C 1
ATOM 882 O O . ILE A 1 114 ? 13.996 -4.835 -10.892 1.00 91.00 114 ILE A O 1
ATOM 886 N N . LEU A 1 115 ? 11.893 -5.375 -11.512 1.00 90.81 115 LEU A N 1
ATOM 887 C CA . LEU A 1 115 ? 11.279 -5.260 -10.190 1.00 90.81 115 LEU A CA 1
ATOM 888 C C . LEU A 1 115 ? 10.567 -6.552 -9.784 1.00 90.81 115 LEU A C 1
ATOM 890 O O . LEU A 1 115 ? 10.090 -7.306 -10.647 1.00 90.81 115 LEU A O 1
ATOM 894 N N . PRO A 1 116 ? 10.469 -6.827 -8.472 1.00 92.62 116 PRO A N 1
ATOM 895 C CA . PRO A 1 116 ? 9.624 -7.902 -7.991 1.00 92.62 116 PRO A CA 1
ATOM 896 C C . PRO A 1 116 ? 8.159 -7.595 -8.319 1.00 92.62 116 PRO A C 1
ATOM 898 O O . PRO A 1 116 ? 7.672 -6.493 -8.081 1.00 92.62 116 PRO A O 1
ATOM 901 N N . HIS A 1 117 ? 7.473 -8.587 -8.873 1.00 91.25 117 HIS A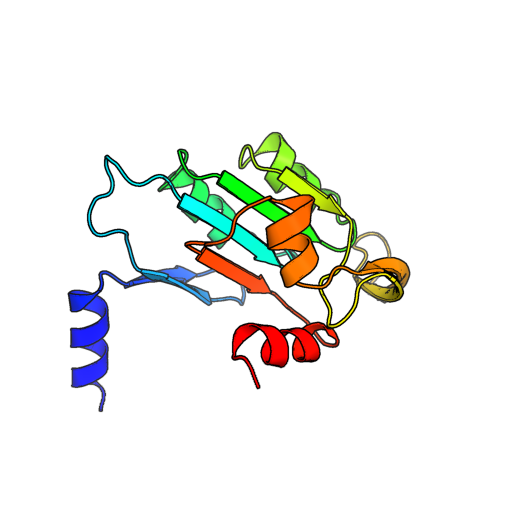 N 1
ATOM 902 C CA . HIS A 1 117 ? 6.031 -8.582 -9.072 1.00 91.25 117 HIS A CA 1
ATOM 903 C C . HIS A 1 117 ? 5.416 -9.560 -8.082 1.00 91.25 117 HIS A C 1
ATOM 905 O O . HIS A 1 117 ? 5.911 -10.681 -7.917 1.00 91.25 117 HIS A O 1
ATOM 911 N N . PHE A 1 118 ? 4.345 -9.138 -7.426 1.00 90.19 118 PHE A N 1
ATOM 912 C CA . PHE A 1 118 ? 3.614 -9.934 -6.457 1.00 90.19 118 PHE A CA 1
ATOM 913 C C . PHE A 1 118 ? 2.195 -10.174 -6.964 1.00 90.19 118 PHE A C 1
ATOM 915 O O . PHE A 1 118 ? 1.482 -9.233 -7.297 1.00 90.19 118 PHE A O 1
ATOM 922 N N . SER A 1 119 ? 1.755 -11.431 -6.965 1.00 89.12 119 SER A N 1
ATOM 923 C CA . SER A 1 119 ? 0.317 -11.730 -7.001 1.00 89.12 119 SER A CA 1
ATOM 924 C C . SER A 1 119 ? -0.360 -11.155 -5.763 1.00 89.12 119 SER A C 1
ATOM 926 O O . SER A 1 119 ? 0.245 -11.129 -4.679 1.00 89.12 119 SER A O 1
ATOM 928 N N . PHE A 1 120 ? -1.619 -10.746 -5.882 1.00 87.38 120 PHE A N 1
ATOM 929 C CA . PHE A 1 120 ? -2.325 -10.161 -4.749 1.00 87.38 120 PHE A CA 1
ATOM 930 C C . PHE A 1 120 ? -2.518 -11.174 -3.625 1.00 87.38 120 PHE A C 1
ATOM 932 O O . PHE A 1 120 ? -2.283 -10.861 -2.461 1.00 87.38 120 PHE A O 1
ATOM 939 N N . HIS A 1 121 ? -2.791 -12.436 -3.941 1.00 87.50 121 HIS A N 1
ATOM 940 C CA . HIS A 1 121 ? -2.844 -13.508 -2.956 1.00 87.50 121 HIS A CA 1
ATOM 941 C C . HIS A 1 121 ? -1.519 -13.685 -2.207 1.00 87.50 121 HIS A C 1
ATOM 943 O O . HIS A 1 121 ? -1.517 -13.922 -0.997 1.00 87.50 121 HIS A O 1
ATOM 949 N N . HIS A 1 122 ? -0.371 -13.574 -2.882 1.00 89.69 122 HIS A N 1
ATOM 950 C CA . HIS A 1 122 ? 0.923 -13.662 -2.203 1.00 89.69 122 HIS A CA 1
ATOM 951 C C . HIS A 1 122 ? 1.146 -12.472 -1.270 1.00 89.69 122 HIS A C 1
ATOM 953 O O . HIS A 1 122 ? 1.557 -12.652 -0.119 1.00 89.69 122 HIS A O 1
ATOM 959 N N . LEU A 1 123 ? 0.828 -11.269 -1.746 1.00 89.31 123 LEU A N 1
ATOM 960 C CA . LEU A 1 123 ? 0.922 -10.049 -0.961 1.00 89.31 123 LEU A CA 1
ATOM 961 C C . LEU A 1 123 ? 0.107 -10.159 0.334 1.00 89.31 123 LEU A C 1
ATOM 963 O O . LEU A 1 123 ? 0.629 -9.934 1.425 1.00 89.31 123 LEU A O 1
ATOM 967 N N . THR A 1 124 ? -1.153 -10.568 0.232 1.00 88.94 124 THR A N 1
ATOM 968 C CA . THR A 1 124 ? -2.080 -10.602 1.366 1.00 88.94 124 THR A CA 1
ATOM 969 C C . THR A 1 124 ? -1.795 -11.773 2.306 1.00 88.94 124 THR A C 1
ATOM 971 O O . THR A 1 124 ? -1.589 -11.569 3.504 1.00 88.94 124 THR A O 1
ATOM 974 N N . SER A 1 125 ? -1.658 -12.994 1.780 1.00 86.75 125 SER A N 1
ATOM 975 C CA . SER A 1 125 ? -1.527 -14.206 2.602 1.00 86.75 125 SER A CA 1
ATOM 976 C C . SER A 1 125 ? -0.109 -14.474 3.118 1.00 86.75 125 SER A C 1
ATOM 978 O O . SER A 1 125 ? 0.057 -15.047 4.198 1.00 86.75 125 SER A O 1
ATOM 980 N N . LYS A 1 126 ? 0.937 -14.094 2.369 1.00 88.06 126 LYS A N 1
ATOM 981 C CA . LYS A 1 126 ? 2.333 -14.421 2.717 1.00 88.06 126 LYS A CA 1
ATOM 982 C C . LYS A 1 126 ? 3.077 -13.242 3.314 1.00 88.06 126 LYS A C 1
ATOM 984 O O . LYS A 1 126 ? 3.764 -13.421 4.323 1.00 88.06 126 LYS A O 1
ATOM 989 N N . ILE A 1 127 ? 2.936 -12.062 2.713 1.00 86.56 127 ILE A N 1
ATOM 990 C CA . ILE A 1 127 ? 3.678 -10.875 3.143 1.00 86.56 127 ILE A CA 1
ATOM 991 C C . ILE A 1 127 ? 2.940 -10.171 4.280 1.00 86.56 127 ILE A C 1
ATOM 993 O O . ILE A 1 127 ? 3.483 -10.015 5.377 1.00 86.56 127 ILE A O 1
ATOM 997 N N . TYR A 1 128 ? 1.687 -9.795 4.045 1.00 89.69 128 TYR A N 1
ATOM 998 C CA . TYR A 1 128 ? 0.881 -9.066 5.017 1.00 89.69 128 TYR A CA 1
ATOM 999 C C . TYR A 1 128 ? 0.265 -9.977 6.089 1.00 89.69 128 TYR A C 1
ATOM 1001 O O . TYR A 1 128 ? 0.077 -9.553 7.231 1.00 89.69 128 TYR A O 1
ATOM 1009 N N . LYS A 1 129 ? 0.064 -11.258 5.749 1.00 89.56 129 LYS A N 1
ATOM 1010 C CA . LYS A 1 129 ? -0.481 -12.321 6.608 1.00 89.56 129 LYS A CA 1
ATOM 1011 C C . LYS A 1 129 ? -1.883 -11.999 7.127 1.00 89.56 129 LYS A C 1
ATOM 1013 O O . LYS A 1 129 ? -2.164 -12.208 8.309 1.00 89.56 129 LYS A O 1
ATOM 1018 N N . LYS A 1 130 ? -2.741 -11.482 6.246 1.00 85.75 130 LYS A N 1
ATOM 1019 C CA . LYS A 1 130 ? -4.165 -11.256 6.506 1.00 85.75 130 LYS A CA 1
ATOM 1020 C C . LYS A 1 130 ? -5.009 -11.927 5.435 1.00 85.75 130 LYS A C 1
ATOM 1022 O O . LYS A 1 130 ? -4.681 -11.857 4.255 1.00 85.75 130 LYS A O 1
ATOM 1027 N N . ASP A 1 131 ? -6.111 -12.518 5.879 1.00 80.19 131 ASP A N 1
ATOM 1028 C CA . ASP A 1 131 ? -7.096 -13.158 5.003 1.00 80.19 131 ASP A CA 1
ATOM 1029 C C . ASP A 1 131 ? -8.198 -12.185 4.555 1.00 80.19 131 ASP A C 1
ATOM 1031 O O . ASP A 1 131 ? -8.881 -12.435 3.567 1.00 80.19 131 ASP A O 1
ATOM 1035 N N . VAL A 1 132 ? -8.375 -11.077 5.282 1.00 84.44 132 VAL A N 1
ATOM 1036 C CA . VAL A 1 132 ? -9.384 -10.044 5.020 1.00 84.44 132 VAL A CA 1
ATOM 1037 C C . VAL A 1 132 ? -8.707 -8.678 5.049 1.00 84.44 132 VAL A C 1
ATOM 1039 O O . VAL A 1 132 ? -7.849 -8.432 5.898 1.00 84.44 132 VAL A O 1
ATOM 1042 N N . ILE A 1 133 ? -9.089 -7.821 4.106 1.00 88.62 133 ILE A N 1
ATOM 1043 C CA . ILE A 1 133 ? -8.674 -6.421 3.994 1.00 88.62 133 ILE A CA 1
ATOM 1044 C C . ILE A 1 133 ? -9.943 -5.584 3.989 1.00 88.62 133 ILE A C 1
ATOM 1046 O O . ILE A 1 133 ? -10.902 -5.937 3.303 1.00 88.62 133 ILE A O 1
ATOM 1050 N N . ASP A 1 134 ? -9.944 -4.489 4.742 1.00 89.38 134 ASP A N 1
ATOM 1051 C CA . ASP A 1 134 ? -11.115 -3.623 4.877 1.00 89.38 134 ASP A CA 1
ATOM 1052 C C . ASP A 1 134 ? -11.169 -2.568 3.772 1.00 89.38 134 ASP A C 1
ATOM 1054 O O . ASP A 1 134 ? -12.250 -2.199 3.315 1.00 89.38 134 ASP A O 1
ATOM 1058 N N . LEU A 1 135 ? -10.002 -2.087 3.330 1.00 90.19 135 LEU A N 1
ATOM 1059 C CA . LEU A 1 135 ? -9.899 -1.112 2.252 1.00 90.19 135 LEU A CA 1
ATOM 1060 C C . LEU A 1 135 ? -8.735 -1.423 1.313 1.00 90.19 135 LEU A C 1
ATOM 1062 O O . LEU A 1 135 ? -7.581 -1.508 1.732 1.00 90.19 135 LEU A O 1
ATOM 1066 N N . LEU A 1 136 ? -9.061 -1.526 0.027 1.00 89.62 136 LEU A N 1
ATOM 1067 C CA . LEU A 1 136 ? -8.103 -1.591 -1.066 1.00 89.62 136 LEU A CA 1
ATOM 1068 C C . LEU A 1 136 ? -8.153 -0.272 -1.842 1.00 89.62 136 LEU A C 1
ATOM 1070 O O . LEU A 1 136 ? -9.163 0.034 -2.475 1.00 89.62 136 LEU A O 1
ATOM 1074 N N . LEU A 1 137 ? -7.075 0.501 -1.779 1.00 89.56 137 LEU A N 1
ATOM 1075 C CA . LEU A 1 137 ? -6.826 1.638 -2.657 1.00 89.56 137 LEU A CA 1
ATOM 1076 C C . LEU A 1 137 ? -5.972 1.152 -3.825 1.00 89.56 137 LEU A C 1
ATOM 1078 O O . LEU A 1 137 ? -5.035 0.374 -3.644 1.00 89.56 137 LEU A O 1
ATOM 1082 N N . MET A 1 138 ? -6.325 1.567 -5.030 1.00 86.00 138 MET A N 1
ATOM 1083 C CA . MET A 1 138 ? -5.699 1.074 -6.243 1.00 86.00 138 MET A CA 1
ATOM 1084 C C . MET A 1 138 ? -5.536 2.241 -7.204 1.00 86.00 138 MET A C 1
ATOM 1086 O O . MET A 1 138 ? -6.536 2.792 -7.662 1.00 86.00 138 MET A O 1
ATOM 1090 N N . ASP A 1 139 ? -4.290 2.598 -7.472 1.00 81.38 139 ASP A N 1
ATOM 1091 C CA . ASP A 1 139 ? -3.895 3.493 -8.550 1.00 81.38 139 ASP A CA 1
ATOM 1092 C C . ASP A 1 139 ? -2.988 2.679 -9.478 1.00 81.38 139 ASP A C 1
ATOM 1094 O O . ASP A 1 139 ? -1.809 2.464 -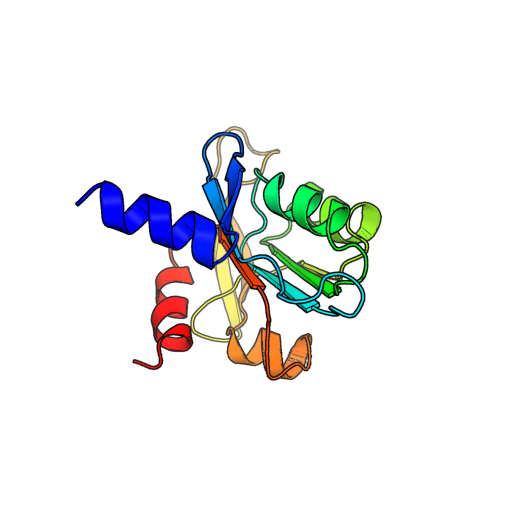9.209 1.00 81.38 139 ASP A O 1
ATOM 1098 N N . ILE A 1 140 ? -3.612 2.063 -10.484 1.00 72.50 140 ILE A N 1
ATOM 1099 C CA . ILE A 1 140 ? -2.951 1.107 -11.369 1.00 72.50 140 ILE A CA 1
ATOM 1100 C C . ILE A 1 140 ? -2.998 1.583 -12.817 1.00 72.50 140 ILE A C 1
ATOM 1102 O O . ILE A 1 140 ? -4.058 1.938 -13.341 1.00 72.50 140 ILE A O 1
ATOM 1106 N N . GLU A 1 141 ? -1.852 1.527 -13.487 1.00 68.31 141 GLU A N 1
ATOM 1107 C CA . GLU A 1 141 ? -1.673 1.962 -14.867 1.00 68.31 141 GLU A CA 1
ATOM 1108 C C . GLU A 1 141 ? -1.078 0.817 -15.708 1.00 68.31 141 GLU A C 1
ATOM 1110 O O . GLU A 1 141 ? 0.126 0.729 -15.939 1.00 68.31 141 GLU A O 1
ATOM 1115 N N . GLY A 1 142 ? -1.938 -0.057 -16.247 1.00 67.12 142 GLY A N 1
ATOM 1116 C CA . GLY A 1 142 ? -1.546 -1.024 -17.281 1.00 67.12 142 GLY A CA 1
ATOM 1117 C C . GLY A 1 142 ? -1.565 -2.490 -16.847 1.00 67.12 142 GLY A C 1
ATOM 1118 O O . GLY A 1 142 ? -2.639 -3.085 -16.754 1.00 67.12 142 GLY A O 1
ATOM 1119 N N . ASP A 1 143 ? -0.394 -3.119 -16.695 1.00 60.59 143 ASP A N 1
ATOM 1120 C CA . ASP A 1 143 ? -0.247 -4.584 -16.553 1.00 60.59 143 ASP A CA 1
ATOM 1121 C C . ASP A 1 143 ? -0.992 -5.168 -15.334 1.00 60.59 143 ASP A C 1
ATOM 1123 O O . ASP A 1 143 ? -1.287 -6.369 -15.278 1.00 60.59 143 ASP A O 1
ATOM 1127 N N . GLU A 1 144 ? -1.404 -4.318 -14.395 1.00 62.38 144 GLU A N 1
ATOM 1128 C CA . GLU A 1 144 ? -2.237 -4.692 -13.261 1.00 62.38 144 GLU A CA 1
ATOM 1129 C C . GLU A 1 144 ? -3.694 -5.007 -13.643 1.00 62.38 144 GLU A C 1
ATOM 1131 O O . GLU A 1 144 ? -4.412 -5.553 -12.818 1.00 62.38 144 GLU A O 1
ATOM 1136 N N . PHE A 1 145 ? -4.179 -4.796 -14.878 1.00 67.88 145 PHE A N 1
ATOM 1137 C CA . PHE A 1 145 ? -5.527 -5.276 -15.261 1.00 67.88 145 PHE A CA 1
ATOM 1138 C C . PHE A 1 145 ? -5.696 -6.788 -15.062 1.00 67.88 145 PHE A C 1
ATOM 1140 O O . PHE A 1 145 ? -6.807 -7.277 -14.838 1.00 67.88 145 PHE A O 1
ATOM 1147 N N . ALA A 1 146 ? -4.601 -7.545 -15.122 1.00 70.50 146 ALA A N 1
ATOM 1148 C CA . ALA A 1 146 ? -4.626 -8.971 -14.848 1.00 70.50 146 ALA A CA 1
ATO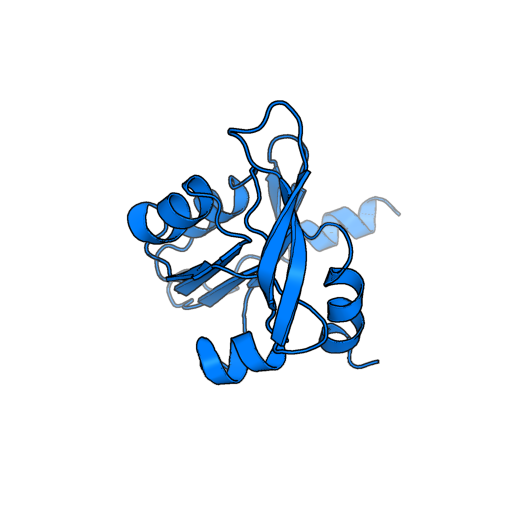M 1149 C C . ALA A 1 146 ? -4.951 -9.291 -13.371 1.00 70.50 146 ALA A C 1
ATOM 1151 O O . ALA A 1 146 ? -5.528 -10.346 -13.110 1.00 70.50 146 ALA A O 1
ATOM 1152 N N . LEU A 1 147 ? -4.690 -8.361 -12.440 1.00 77.06 147 LEU A N 1
ATOM 1153 C CA . LEU A 1 147 ? -5.110 -8.430 -11.035 1.00 77.06 147 LEU A CA 1
ATOM 1154 C C . LEU A 1 147 ? -6.628 -8.519 -10.895 1.00 77.06 147 LEU A C 1
ATOM 1156 O O . LEU A 1 147 ? -7.131 -9.200 -10.004 1.00 77.06 147 LEU A O 1
ATOM 1160 N N . MET A 1 148 ? -7.376 -7.837 -11.768 1.00 76.50 148 MET A N 1
ATOM 1161 C CA . MET A 1 148 ? -8.830 -7.781 -11.639 1.00 76.50 148 MET A CA 1
ATOM 1162 C C . MET A 1 148 ? -9.430 -9.183 -11.643 1.00 76.50 148 MET A C 1
ATOM 1164 O O . MET A 1 148 ? -10.260 -9.479 -10.795 1.00 76.50 148 MET A O 1
ATOM 1168 N N . LYS A 1 149 ? -8.943 -10.084 -12.501 1.00 75.31 149 LYS A N 1
ATOM 1169 C CA . LYS A 1 149 ? -9.387 -11.489 -12.546 1.00 75.31 149 LYS A CA 1
ATOM 1170 C C . LYS A 1 149 ? -9.280 -12.187 -11.189 1.00 75.31 149 LYS A C 1
ATOM 1172 O O . LYS A 1 149 ? -10.200 -12.884 -10.770 1.00 75.31 149 LYS A O 1
ATOM 1177 N N . GLU A 1 150 ? -8.189 -11.933 -10.473 1.00 74.69 150 GLU A N 1
ATOM 1178 C CA . GLU A 1 150 ? -7.958 -12.466 -9.133 1.00 74.69 150 GLU A CA 1
ATOM 1179 C C . GLU A 1 150 ? -8.935 -11.876 -8.102 1.00 74.69 150 GLU A C 1
ATOM 1181 O O . GLU A 1 150 ? -9.480 -12.613 -7.282 1.00 74.69 150 GLU A O 1
ATOM 1186 N N . LEU A 1 151 ? -9.215 -10.569 -8.171 1.00 75.06 151 LEU A N 1
ATOM 1187 C CA . LEU A 1 151 ? -10.107 -9.879 -7.230 1.00 75.06 151 LEU A CA 1
ATOM 1188 C C . LEU A 1 151 ? -11.581 -10.267 -7.386 1.00 75.06 151 LEU A C 1
ATOM 1190 O O . LEU A 1 151 ? -12.294 -10.369 -6.388 1.00 75.06 151 LEU A O 1
ATOM 1194 N N . ILE A 1 152 ? -12.048 -10.468 -8.622 1.00 73.56 152 ILE A N 1
ATOM 1195 C CA . ILE A 1 152 ? -13.450 -10.824 -8.906 1.00 73.56 152 ILE A CA 1
ATOM 1196 C C . ILE A 1 152 ? -13.678 -12.328 -9.108 1.00 73.56 152 ILE A C 1
ATOM 1198 O O . ILE A 1 152 ? -14.814 -12.744 -9.330 1.00 73.56 152 ILE A O 1
ATOM 1202 N N . GLY A 1 153 ? -12.631 -13.148 -8.968 1.00 62.75 153 GLY A N 1
ATOM 1203 C CA . GLY A 1 153 ? -12.728 -14.608 -8.966 1.00 62.75 153 GLY A CA 1
ATOM 1204 C C . GLY A 1 153 ? -13.194 -15.216 -10.294 1.00 62.75 153 GLY A C 1
ATOM 1205 O O . GLY A 1 153 ? -13.925 -16.209 -10.267 1.00 62.75 153 GLY A O 1
ATOM 1206 N N . ILE A 1 154 ? -12.801 -14.624 -11.431 1.00 46.00 154 ILE A N 1
ATOM 1207 C CA . ILE A 1 154 ? -13.137 -15.091 -12.794 1.00 46.00 154 ILE A CA 1
ATOM 1208 C C . ILE A 1 154 ? -11.919 -15.339 -13.678 1.00 46.00 154 ILE A C 1
ATOM 1210 O O . ILE A 1 154 ? -10.936 -14.574 -13.594 1.00 46.00 154 ILE A O 1
#

Organism: NCBI:txid227884